Protein AF-A0A3L7C6I9-F1 (afdb_monomer)

Foldseek 3Di:
DFQDPDCQVVLLVVLVPADAFGKDKDKFFALLQQLLLCVLVVNNVQSVCLVPDPQSASPDPGNTNGGDFPVRVQVSNVVSQKAWPAKFADALCVSVDDPCVCVVCVVVVVVVSVVQGRDPPSSNNHRMMITMITHHD

Sequence (137 aa):
LEVVDDPTPVVAALATALRPGGAASVLVAGRAAAVLGRAMNGHLDVAAALAADPAGTAGPRDTLRRRYDATGAAALLAAAGLEVEEIHGVRVLADLLPAAVADGQSAALVELERTLAAQPPYRDLAAQLHLFARRPA

Solvent-accessible surface area (backbone atoms only — not comparable to full-atom values): 7141 Å² total; per-residue (Å²): 95,28,74,50,96,62,50,66,67,54,44,35,52,53,47,70,71,43,54,68,62,29,74,48,80,45,64,37,43,18,35,51,21,53,28,51,48,30,39,76,71,70,37,50,70,53,16,49,39,23,67,70,33,91,44,34,27,65,54,95,84,42,82,46,68,30,32,36,53,69,66,61,50,48,50,56,43,40,75,40,59,28,49,72,80,47,61,34,18,42,55,50,50,70,78,76,47,58,66,72,58,49,68,77,37,46,70,63,50,52,56,50,42,62,65,35,12,66,34,81,71,48,19,59,37,2,49,25,37,37,38,36,27,29,30,64,113

pLDDT: mean 95.11, std 3.55, range [81.69, 98.5]

Radius of gyration: 16.01 Å; Cα contacts (8 Å, |Δi|>4): 242; chains: 1; bounding box: 44×26×42 Å

Secondary structure (DSSP, 8-state):
--SSS-HHHHHHHHHHHSPTT-EEEEEEEBHHHHHHHHHHTT-HHHHHHHHHSTT---STT-S-S--B-HHHHHHHHHHTT-EEEEEEEESSSTTTS-HHHHHHTHHHHHHHHHHHTTSTTGGGGSSEEEEEEE---

Nearest PDB structures (foldseek):
  4htf-assembly1_A  TM=9.099E-01  e=1.075E-08  Escherichia coli O157:H7
  4htf-assembly1_B  TM=9.011E-01  e=1.302E-08  Escherichia coli O157:H7
  8joz-assembly1_A  TM=8.465E-01  e=5.328E-09  Escherichia coli K-12
  3epp-assembly2_B  TM=3.999E-01  e=3.996E-02  Homo sapiens
  3bgv-assembly1_A  TM=4.325E-01  e=8.595E-02  Homo sapiens

Mean predicted aligned error: 3.18 Å

Structure (mmCIF, N/CA/C/O backbone):
data_AF-A0A3L7C6I9-F1
#
_entry.id   AF-A0A3L7C6I9-F1
#
loop_
_atom_site.group_PDB
_atom_site.id
_atom_site.type_symbol
_atom_site.label_atom_id
_atom_site.label_alt_id
_atom_site.label_comp_id
_atom_site.label_asym_id
_atom_site.label_entity_id
_atom_site.label_seq_id
_atom_site.pdbx_PDB_ins_code
_atom_site.Cartn_x
_atom_site.Cartn_y
_atom_site.Cartn_z
_atom_site.occupancy
_atom_site.B_iso_or_equiv
_atom_site.auth_seq_id
_atom_site.auth_comp_id
_atom_site.auth_asym_id
_atom_site.auth_atom_id
_atom_site.pdbx_PDB_model_num
ATOM 1 N N . LEU A 1 1 ? -3.665 -8.019 0.771 1.00 86.56 1 LEU A N 1
ATOM 2 C CA . LEU A 1 1 ? -4.959 -7.801 0.056 1.00 86.56 1 LEU A CA 1
ATOM 3 C C . LEU A 1 1 ? -4.862 -7.984 -1.470 1.00 86.56 1 LEU A C 1
ATOM 5 O O . LEU A 1 1 ? -5.860 -7.959 -2.180 1.00 86.56 1 LEU A O 1
ATOM 9 N N . GLU A 1 2 ? -3.662 -8.197 -1.987 1.00 85.94 2 GLU A N 1
ATOM 10 C CA . GLU A 1 2 ? -3.294 -8.178 -3.400 1.00 85.94 2 GLU A CA 1
ATOM 11 C C . GLU A 1 2 ? -3.463 -9.525 -4.121 1.00 85.94 2 GLU A C 1
ATOM 13 O O . GLU A 1 2 ? -3.421 -9.568 -5.344 1.00 85.94 2 GLU A O 1
ATOM 18 N N . VAL A 1 3 ? -3.692 -10.614 -3.381 1.00 82.94 3 VAL A N 1
ATOM 19 C CA . VAL A 1 3 ? -3.806 -11.985 -3.923 1.00 82.94 3 VAL A CA 1
ATOM 20 C C . VAL A 1 3 ? -5.234 -12.542 -3.936 1.00 82.94 3 VAL A C 1
ATOM 22 O O . VAL A 1 3 ? -5.494 -13.556 -4.576 1.00 82.94 3 VAL A O 1
ATOM 25 N N . VAL A 1 4 ? -6.170 -11.887 -3.242 1.00 84.81 4 VAL A N 1
ATOM 26 C CA . VAL A 1 4 ? -7.573 -12.335 -3.127 1.00 84.81 4 VAL A CA 1
ATOM 27 C C . VAL A 1 4 ? -8.397 -11.904 -4.341 1.00 84.81 4 VAL A C 1
ATOM 29 O O . VAL A 1 4 ? -8.050 -10.918 -4.988 1.00 84.81 4 VAL A O 1
ATOM 32 N N . ASP A 1 5 ? -9.499 -12.581 -4.653 1.00 86.25 5 ASP A N 1
ATOM 33 C CA . ASP A 1 5 ? -10.347 -12.203 -5.795 1.00 86.25 5 ASP A CA 1
ATOM 34 C C . ASP A 1 5 ? -11.048 -10.852 -5.586 1.00 86.25 5 ASP A C 1
ATOM 36 O O . ASP A 1 5 ? -10.930 -9.978 -6.440 1.00 86.25 5 ASP A O 1
ATOM 40 N N . ASP A 1 6 ? -11.666 -10.631 -4.422 1.00 90.12 6 ASP A N 1
ATOM 41 C CA . ASP A 1 6 ? -12.284 -9.357 -4.026 1.00 90.12 6 ASP A CA 1
ATOM 42 C C . ASP A 1 6 ? -11.797 -8.954 -2.621 1.00 90.12 6 ASP A C 1
ATOM 44 O O . ASP A 1 6 ? -11.972 -9.721 -1.668 1.00 90.12 6 ASP A O 1
ATOM 48 N N . PRO A 1 7 ? -11.145 -7.788 -2.458 1.00 93.06 7 PRO A N 1
ATOM 49 C CA . PRO A 1 7 ? -10.642 -7.359 -1.161 1.00 93.06 7 PRO A CA 1
ATOM 50 C C . PRO A 1 7 ? -11.744 -6.803 -0.244 1.00 93.06 7 PRO A C 1
ATOM 52 O O . PRO A 1 7 ? -11.557 -6.788 0.971 1.00 93.06 7 PRO A O 1
ATOM 55 N N . THR A 1 8 ? -12.891 -6.387 -0.784 1.00 95.00 8 THR A N 1
ATOM 56 C CA . THR A 1 8 ? -13.994 -5.777 -0.023 1.00 95.00 8 THR A CA 1
ATOM 57 C C . THR A 1 8 ? -14.567 -6.707 1.054 1.00 95.00 8 THR A C 1
ATOM 59 O O . THR A 1 8 ? -14.541 -6.330 2.230 1.00 95.00 8 THR A O 1
ATOM 62 N N . PRO A 1 9 ? -15.023 -7.940 0.738 1.00 95.56 9 PRO A N 1
ATOM 63 C CA . PRO A 1 9 ? -15.545 -8.855 1.753 1.00 95.56 9 PRO A CA 1
ATOM 64 C C . PRO A 1 9 ? -14.466 -9.294 2.749 1.00 95.56 9 PRO A C 1
ATOM 66 O O . PRO A 1 9 ? -14.775 -9.558 3.908 1.00 95.56 9 PRO A O 1
ATOM 69 N N . VAL A 1 10 ? -13.197 -9.338 2.329 1.00 95.31 10 VAL A N 1
ATOM 70 C CA . VAL A 1 10 ? -12.069 -9.693 3.201 1.00 95.31 10 VAL A CA 1
ATOM 71 C C . VAL A 1 10 ? -11.847 -8.624 4.269 1.00 95.31 10 VAL A C 1
ATOM 73 O O . VAL A 1 10 ? -11.717 -8.951 5.448 1.00 95.31 10 VAL A O 1
ATOM 76 N N . VAL A 1 11 ? -11.833 -7.347 3.880 1.00 96.25 11 VAL A N 1
ATOM 77 C CA . VAL A 1 11 ? -11.671 -6.241 4.833 1.00 96.25 11 VAL A CA 1
ATOM 78 C C . VAL A 1 11 ? -12.916 -6.084 5.712 1.00 96.25 11 VAL A C 1
ATOM 80 O O . VAL A 1 11 ? -12.780 -5.845 6.910 1.00 96.25 11 VAL A O 1
ATOM 83 N N . ALA A 1 12 ? -14.119 -6.302 5.172 1.00 96.25 12 ALA A N 1
ATOM 84 C CA . ALA A 1 12 ? -15.338 -6.334 5.980 1.00 96.25 12 ALA A CA 1
ATOM 85 C C . ALA A 1 12 ? -15.277 -7.440 7.050 1.00 96.25 12 ALA A C 1
ATOM 87 O O . ALA A 1 12 ? -15.520 -7.179 8.228 1.00 96.25 12 ALA A O 1
ATOM 88 N N . ALA A 1 13 ? -14.871 -8.657 6.673 1.00 96.00 13 ALA A N 1
ATOM 89 C CA . ALA A 1 13 ? -14.688 -9.757 7.616 1.00 96.00 13 ALA A CA 1
ATOM 90 C C . ALA A 1 13 ? -13.638 -9.420 8.690 1.00 96.00 13 ALA A C 1
ATOM 92 O O . ALA A 1 13 ? -13.891 -9.629 9.879 1.00 96.00 13 ALA A O 1
ATOM 93 N N . LEU A 1 14 ? -12.507 -8.820 8.297 1.00 95.56 14 LEU A N 1
ATOM 94 C CA . LEU A 1 14 ? -11.494 -8.321 9.232 1.00 95.56 14 LEU A CA 1
ATOM 95 C C . LEU A 1 14 ? -12.102 -7.341 10.244 1.00 95.56 14 LEU A C 1
ATOM 97 O O . LEU A 1 14 ? -11.940 -7.534 11.446 1.00 95.56 14 LEU A O 1
ATOM 101 N N . ALA A 1 15 ? -12.840 -6.333 9.775 1.00 96.38 15 ALA A N 1
ATOM 102 C CA . ALA A 1 15 ? -13.470 -5.340 10.641 1.00 96.38 15 ALA A CA 1
ATOM 103 C C . ALA A 1 15 ? -14.475 -5.977 11.616 1.00 96.38 15 ALA A C 1
ATOM 105 O O . ALA A 1 15 ? -14.480 -5.646 12.803 1.00 96.38 15 ALA A O 1
ATOM 106 N N . THR A 1 16 ? -15.276 -6.946 11.156 1.00 96.12 16 THR A N 1
ATOM 107 C CA . THR A 1 16 ? -16.233 -7.655 12.027 1.00 96.12 16 THR A CA 1
ATOM 108 C C . THR A 1 16 ? -15.561 -8.505 13.103 1.00 96.12 16 THR A C 1
ATOM 110 O O . THR A 1 16 ? -16.101 -8.612 14.205 1.00 96.12 16 THR A O 1
ATOM 113 N N . ALA A 1 17 ? -14.383 -9.067 12.816 1.00 97.00 17 ALA A N 1
ATOM 114 C CA . ALA A 1 17 ? -13.627 -9.897 13.749 1.00 97.00 17 ALA A CA 1
ATOM 115 C C . ALA A 1 17 ? -12.933 -9.085 14.857 1.00 97.00 17 ALA A C 1
ATOM 117 O O . ALA A 1 17 ? -12.632 -9.622 15.925 1.00 97.00 17 ALA A O 1
ATOM 118 N N . LEU A 1 18 ? -12.680 -7.792 14.631 1.00 97.50 18 LEU A N 1
ATOM 119 C CA . LEU A 1 18 ? -12.105 -6.913 15.646 1.00 97.50 18 LEU A CA 1
ATOM 120 C C . LEU A 1 18 ? -13.142 -6.568 16.713 1.00 97.50 18 LEU A C 1
ATOM 122 O O . LEU A 1 18 ? -14.254 -6.158 16.397 1.00 97.50 18 LEU A O 1
ATOM 126 N N . ARG A 1 19 ? -12.763 -6.636 17.991 1.00 96.88 19 ARG A N 1
ATOM 127 C CA . ARG A 1 19 ? -13.545 -5.996 19.062 1.00 96.88 19 ARG A CA 1
ATOM 128 C C . ARG A 1 19 ? -13.596 -4.469 18.856 1.00 96.88 19 ARG A C 1
ATOM 130 O O . ARG A 1 19 ? -12.675 -3.936 18.230 1.00 96.88 19 ARG A O 1
ATOM 137 N N . PRO A 1 20 ? -14.590 -3.753 19.409 1.00 96.56 20 PRO A N 1
ATOM 138 C CA . PRO A 1 20 ? -14.571 -2.289 19.428 1.00 96.56 20 PRO A CA 1
ATOM 139 C C . PRO A 1 20 ? -13.257 -1.743 20.013 1.00 96.56 20 PRO A C 1
ATOM 141 O O . PRO A 1 20 ? -12.727 -2.297 20.983 1.00 96.56 20 PRO A O 1
ATOM 144 N N . GLY A 1 21 ? -12.673 -0.728 19.371 1.00 96.50 21 GLY A N 1
ATOM 145 C CA . GLY A 1 21 ? -11.335 -0.200 19.682 1.00 96.50 21 GLY A CA 1
ATOM 146 C C . GLY A 1 21 ? -10.153 -1.093 19.261 1.00 96.50 21 GLY A C 1
ATOM 147 O O . GLY A 1 21 ? -8.991 -0.729 19.476 1.00 96.50 21 GLY A O 1
ATOM 148 N N . GLY A 1 22 ? -10.414 -2.271 18.684 1.00 97.38 22 GLY A N 1
ATOM 149 C CA . GLY A 1 22 ? -9.400 -3.193 18.173 1.00 97.38 22 GLY A CA 1
ATOM 150 C C . GLY A 1 22 ? -8.691 -2.648 16.934 1.00 97.38 22 GLY A C 1
ATOM 151 O O . GLY A 1 22 ? -9.297 -1.943 16.133 1.00 97.38 22 GLY A O 1
ATOM 152 N N . ALA A 1 23 ? -7.410 -2.982 16.775 1.00 97.44 23 ALA A N 1
ATOM 153 C CA . ALA A 1 23 ? -6.587 -2.497 15.671 1.00 97.44 23 ALA A CA 1
ATOM 154 C C . ALA A 1 23 ? -6.341 -3.576 14.606 1.00 97.44 23 ALA A C 1
ATOM 156 O O . ALA A 1 23 ? -6.160 -4.753 14.923 1.00 97.44 23 ALA A O 1
ATOM 157 N N . ALA A 1 24 ? -6.280 -3.144 13.352 1.00 97.50 24 ALA A N 1
ATOM 158 C CA . ALA A 1 24 ? -5.794 -3.875 12.198 1.00 97.50 24 ALA A CA 1
ATOM 159 C C . ALA A 1 24 ? -4.445 -3.300 11.752 1.00 97.50 24 ALA A C 1
ATOM 161 O O . ALA A 1 24 ? -4.260 -2.090 11.642 1.00 97.50 24 ALA A O 1
ATOM 162 N N . SER A 1 25 ? -3.521 -4.202 11.443 1.00 97.62 25 SER A N 1
ATOM 163 C CA . SER A 1 25 ? -2.233 -3.902 10.828 1.00 97.62 25 SER A CA 1
ATOM 164 C C . SER A 1 25 ? -2.236 -4.547 9.447 1.00 97.62 25 SER A C 1
ATOM 166 O O . SER A 1 25 ? -2.247 -5.775 9.342 1.00 97.62 25 SER A O 1
ATOM 168 N N . VAL A 1 26 ? -2.320 -3.736 8.393 1.00 97.56 26 VAL A N 1
ATOM 169 C CA . VAL A 1 26 ? -2.545 -4.213 7.022 1.00 97.56 26 VAL A CA 1
ATOM 170 C C . VAL A 1 26 ? -1.370 -3.815 6.145 1.00 97.56 26 VAL A C 1
ATOM 172 O O . VAL A 1 26 ? -1.037 -2.642 6.047 1.00 97.56 26 VAL A O 1
ATOM 175 N N . LEU A 1 27 ? -0.760 -4.791 5.477 1.00 97.44 27 LEU A N 1
ATOM 176 C CA . LEU A 1 27 ? 0.234 -4.562 4.430 1.00 97.44 27 LEU A CA 1
ATOM 177 C C . LEU A 1 27 ? -0.393 -4.783 3.054 1.00 97.44 27 LEU A C 1
ATOM 179 O O . LEU A 1 27 ? -1.134 -5.751 2.846 1.00 97.44 27 LEU A O 1
ATOM 183 N N . VAL A 1 28 ? -0.076 -3.892 2.119 1.00 97.56 28 VAL A N 1
ATOM 184 C CA . VAL A 1 28 ? -0.478 -3.990 0.712 1.00 97.56 28 VAL A CA 1
ATOM 185 C C . VAL A 1 28 ? 0.695 -3.692 -0.216 1.00 97.56 28 VAL A C 1
ATOM 187 O O . VAL A 1 28 ? 1.589 -2.922 0.126 1.00 97.56 28 VAL A O 1
ATOM 190 N N . ALA A 1 29 ? 0.691 -4.288 -1.409 1.00 97.31 29 ALA A N 1
ATOM 191 C CA . ALA A 1 29 ? 1.699 -4.015 -2.432 1.00 97.31 29 ALA A CA 1
ATOM 192 C C . ALA A 1 29 ? 1.537 -2.602 -3.024 1.00 97.31 29 ALA A C 1
ATOM 194 O O . ALA A 1 29 ? 0.446 -2.242 -3.475 1.00 97.31 29 ALA A O 1
ATOM 195 N N . GLY A 1 30 ? 2.624 -1.827 -3.055 1.00 96.94 30 GLY A N 1
ATOM 196 C CA . GLY A 1 30 ? 2.648 -0.451 -3.553 1.00 96.94 30 GLY A CA 1
ATOM 197 C C . GLY A 1 30 ? 2.653 -0.374 -5.080 1.00 96.94 30 GLY A C 1
ATOM 198 O O . GLY A 1 30 ? 3.448 -1.031 -5.760 1.00 96.94 30 GLY A O 1
ATOM 199 N N . ARG A 1 31 ? 1.760 0.443 -5.646 1.00 96.44 31 ARG A N 1
ATOM 200 C CA . ARG A 1 31 ? 1.634 0.603 -7.104 1.00 96.44 31 ARG A CA 1
ATOM 201 C C . ARG A 1 31 ? 2.808 1.370 -7.712 1.00 96.44 31 ARG A C 1
ATOM 203 O O . ARG A 1 31 ? 3.354 0.926 -8.721 1.00 96.44 31 ARG A O 1
ATOM 210 N N . ALA A 1 32 ? 3.214 2.485 -7.103 1.00 96.25 32 ALA A N 1
ATOM 211 C CA . ALA A 1 32 ? 4.284 3.331 -7.635 1.00 96.25 32 ALA A CA 1
ATOM 212 C C . ALA A 1 32 ? 5.625 2.585 -7.698 1.00 96.25 32 ALA A C 1
ATOM 214 O O . ALA A 1 32 ? 6.280 2.584 -8.739 1.00 96.25 32 ALA A O 1
ATOM 215 N N . ALA A 1 33 ? 5.981 1.864 -6.632 1.00 95.88 33 ALA A N 1
ATOM 216 C CA . ALA A 1 33 ? 7.190 1.047 -6.591 1.00 95.88 33 ALA A CA 1
ATOM 217 C C . ALA A 1 33 ? 7.227 -0.026 -7.680 1.00 95.88 33 ALA A C 1
ATOM 219 O O . ALA A 1 33 ? 8.277 -0.271 -8.266 1.00 95.88 33 ALA A O 1
ATOM 220 N N . ALA A 1 34 ? 6.090 -0.656 -7.992 1.00 95.75 34 ALA A N 1
ATOM 221 C CA . ALA A 1 34 ? 6.040 -1.654 -9.055 1.00 95.75 34 ALA A CA 1
ATOM 222 C C . ALA A 1 34 ? 6.335 -1.036 -10.429 1.00 95.75 34 ALA A C 1
ATOM 224 O O . ALA A 1 34 ? 7.095 -1.616 -11.203 1.00 95.75 34 ALA A O 1
ATOM 225 N N . VAL A 1 35 ? 5.785 0.148 -10.718 1.00 96.94 35 VAL A N 1
ATOM 226 C CA . VAL A 1 35 ? 6.081 0.882 -11.960 1.00 96.94 35 VAL A CA 1
ATOM 227 C C . VAL A 1 35 ? 7.561 1.273 -12.005 1.00 96.94 35 VAL A C 1
ATOM 229 O O . VAL A 1 35 ? 8.250 0.949 -12.974 1.00 96.94 35 VAL A O 1
ATOM 232 N N . LEU A 1 36 ? 8.065 1.908 -10.941 1.00 96.31 36 LEU A N 1
ATOM 233 C CA . LEU A 1 36 ? 9.453 2.373 -10.850 1.00 96.31 36 LEU A CA 1
ATOM 234 C C . LEU A 1 36 ? 10.451 1.220 -10.953 1.00 96.31 36 LEU A C 1
ATOM 236 O O . LEU A 1 36 ? 11.365 1.271 -11.772 1.00 96.31 36 LEU A O 1
ATOM 240 N N . GLY A 1 37 ? 10.238 0.149 -10.192 1.00 94.62 37 GLY A N 1
ATOM 241 C CA . GLY A 1 37 ? 11.099 -1.026 -10.196 1.00 94.62 37 GLY A CA 1
ATOM 242 C C . GLY A 1 37 ? 11.172 -1.682 -11.574 1.00 94.62 37 GLY A C 1
ATOM 243 O O . GLY A 1 37 ? 12.259 -2.034 -12.027 1.00 94.62 37 GLY A O 1
ATOM 244 N N . ARG A 1 38 ? 10.050 -1.808 -12.300 1.00 95.38 38 ARG A N 1
ATOM 245 C CA . ARG A 1 38 ? 10.073 -2.349 -13.672 1.00 95.38 38 ARG A CA 1
ATOM 246 C C . ARG A 1 38 ? 10.801 -1.424 -14.639 1.00 95.38 38 ARG A C 1
ATOM 248 O O . ARG A 1 38 ? 11.645 -1.910 -15.391 1.00 95.38 38 ARG A O 1
ATOM 255 N N . ALA A 1 39 ? 10.534 -0.120 -14.571 1.00 96.38 39 ALA A N 1
ATOM 256 C CA . ALA A 1 39 ? 11.179 0.864 -15.433 1.00 96.38 39 ALA A CA 1
ATOM 257 C C . ALA A 1 39 ? 12.699 0.911 -15.217 1.00 96.38 39 ALA A C 1
ATOM 259 O O . ALA A 1 39 ? 13.463 0.867 -16.179 1.00 96.38 39 ALA A O 1
ATOM 260 N N . MET A 1 40 ? 13.143 0.916 -13.960 1.00 94.62 40 MET A N 1
ATOM 261 C CA . MET A 1 40 ? 14.563 0.938 -13.601 1.00 94.62 40 MET A CA 1
ATOM 262 C C . MET A 1 40 ? 15.319 -0.329 -13.997 1.00 94.62 40 MET A C 1
ATOM 264 O O . MET A 1 40 ? 16.517 -0.272 -14.251 1.00 94.62 40 MET A O 1
ATOM 268 N N . ASN A 1 41 ? 14.621 -1.460 -14.101 1.00 93.50 41 ASN A N 1
ATOM 269 C CA . ASN A 1 41 ? 15.179 -2.708 -14.617 1.00 93.50 41 ASN A CA 1
ATOM 270 C C . ASN A 1 41 ? 15.055 -2.835 -16.150 1.00 93.50 41 ASN A C 1
ATOM 272 O O . ASN A 1 41 ? 15.265 -3.917 -16.689 1.00 93.50 41 ASN A O 1
ATOM 276 N N . GLY A 1 42 ? 14.689 -1.761 -16.861 1.00 96.12 42 GLY A N 1
ATOM 277 C CA . GLY A 1 42 ? 14.617 -1.726 -18.326 1.00 96.12 42 GLY A CA 1
ATOM 278 C C . GLY A 1 42 ? 13.343 -2.317 -18.941 1.00 96.12 42 GLY A C 1
ATOM 279 O O . GLY A 1 42 ? 13.213 -2.336 -20.162 1.00 96.12 42 GLY A O 1
ATOM 280 N N . HIS A 1 43 ? 12.375 -2.756 -18.132 1.00 96.00 43 HIS A N 1
ATOM 281 C CA . HIS A 1 43 ? 11.109 -3.338 -18.597 1.00 96.00 43 HIS A CA 1
ATOM 282 C C . HIS A 1 43 ? 10.028 -2.255 -18.760 1.00 96.00 43 HIS A C 1
ATOM 284 O O . HIS A 1 43 ? 9.057 -2.196 -17.997 1.00 96.00 43 HIS A O 1
ATOM 290 N N . LEU A 1 44 ? 10.232 -1.340 -19.714 1.00 96.75 44 LEU A N 1
ATOM 291 C CA . LEU A 1 44 ? 9.372 -0.161 -19.905 1.00 96.75 44 LEU A CA 1
ATOM 292 C C . LEU A 1 44 ? 7.951 -0.508 -20.367 1.00 96.75 44 LEU A C 1
ATOM 294 O O . LEU A 1 44 ? 6.998 0.163 -19.980 1.00 96.75 44 LEU A O 1
ATOM 298 N N . ASP A 1 45 ? 7.800 -1.566 -21.155 1.00 95.94 45 ASP A N 1
ATOM 299 C CA . ASP A 1 45 ? 6.513 -2.113 -21.587 1.00 95.94 45 ASP A CA 1
ATOM 300 C C . ASP A 1 45 ? 5.671 -2.588 -20.392 1.00 95.94 45 ASP A C 1
ATOM 302 O O . ASP A 1 45 ? 4.497 -2.233 -20.265 1.00 95.94 45 ASP A O 1
ATOM 306 N N . VAL A 1 46 ? 6.292 -3.314 -19.460 1.00 95.56 46 VAL A N 1
ATOM 307 C CA . VAL A 1 46 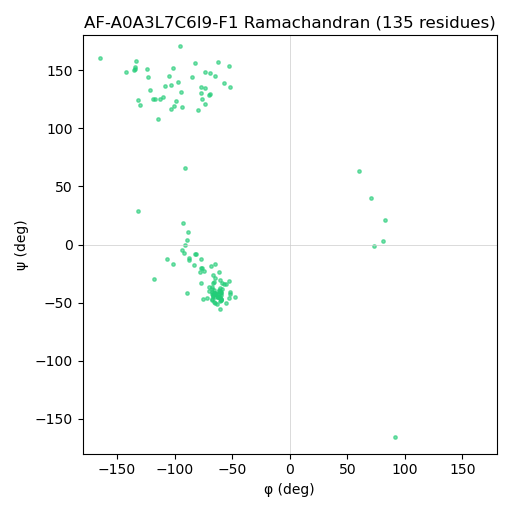? 5.643 -3.786 -18.230 1.00 95.56 46 VAL A CA 1
ATOM 308 C C . VAL A 1 46 ? 5.311 -2.617 -17.302 1.00 95.56 46 VAL A C 1
ATOM 310 O O . VAL A 1 46 ? 4.229 -2.583 -16.714 1.00 95.56 46 VAL A O 1
ATOM 313 N N . ALA A 1 47 ? 6.215 -1.642 -17.172 1.00 96.69 47 ALA A N 1
ATOM 314 C CA . ALA A 1 47 ? 5.969 -0.438 -16.381 1.00 96.69 47 ALA A CA 1
ATOM 315 C C . ALA A 1 47 ? 4.779 0.370 -16.929 1.00 96.69 47 ALA A C 1
ATOM 317 O O . ALA A 1 47 ? 3.922 0.801 -16.156 1.00 96.69 47 ALA A O 1
ATOM 318 N N . ALA A 1 48 ? 4.690 0.519 -18.255 1.00 96.44 48 ALA A N 1
ATOM 319 C CA . ALA A 1 48 ? 3.571 1.183 -18.914 1.00 96.44 48 ALA A CA 1
ATOM 320 C C . ALA A 1 48 ? 2.249 0.431 -18.696 1.00 96.44 48 ALA A C 1
ATOM 322 O O . ALA A 1 48 ? 1.239 1.063 -18.383 1.00 96.44 48 ALA A O 1
ATOM 323 N N . ALA A 1 49 ? 2.255 -0.904 -18.785 1.00 95.88 49 ALA A N 1
ATOM 324 C CA . ALA A 1 49 ? 1.076 -1.721 -18.499 1.00 95.88 49 ALA A CA 1
ATOM 325 C C . ALA A 1 49 ? 0.581 -1.530 -17.051 1.00 95.88 49 ALA A C 1
ATOM 327 O O . ALA A 1 49 ? -0.593 -1.232 -16.840 1.00 95.88 49 ALA A O 1
ATOM 328 N N . LEU A 1 50 ? 1.485 -1.596 -16.066 1.00 96.12 50 LEU A N 1
ATOM 329 C CA . LEU A 1 50 ? 1.172 -1.356 -14.648 1.00 96.12 50 LEU A CA 1
ATOM 330 C C . LEU A 1 50 ? 0.624 0.056 -14.387 1.00 96.12 50 LEU A C 1
ATOM 332 O O . LEU A 1 50 ? -0.241 0.249 -13.528 1.00 96.12 50 LEU A O 1
ATOM 336 N N . ALA A 1 51 ? 1.153 1.057 -15.091 1.00 95.69 51 ALA A N 1
ATOM 337 C CA . ALA A 1 51 ? 0.704 2.436 -14.960 1.00 95.69 51 ALA A CA 1
ATOM 338 C C . ALA A 1 51 ? -0.704 2.632 -15.545 1.00 95.69 51 ALA A C 1
ATOM 340 O O . ALA A 1 51 ? -1.522 3.316 -14.932 1.00 95.69 51 ALA A O 1
ATOM 341 N N . ALA A 1 52 ? -1.003 2.007 -16.687 1.00 95.19 52 ALA A N 1
ATOM 342 C CA . ALA A 1 52 ? -2.289 2.136 -17.369 1.00 95.19 52 ALA A CA 1
ATOM 343 C C . ALA A 1 52 ? -3.415 1.319 -16.710 1.00 95.19 52 ALA A C 1
ATOM 345 O O . ALA A 1 52 ? -4.569 1.748 -16.722 1.00 95.19 52 ALA A O 1
ATOM 346 N N . ASP A 1 53 ? -3.098 0.161 -16.131 1.00 94.62 53 ASP A N 1
ATOM 347 C CA . ASP A 1 53 ? -4.083 -0.726 -15.516 1.00 94.62 53 ASP A CA 1
ATOM 348 C C . ASP A 1 53 ? -4.593 -0.155 -14.176 1.00 94.62 53 ASP A C 1
ATOM 350 O O . ASP A 1 53 ? -3.789 0.047 -13.264 1.00 94.62 53 ASP A O 1
ATOM 354 N N . PRO A 1 54 ? -5.905 0.095 -13.992 1.00 91.06 54 PRO A N 1
ATOM 355 C CA . PRO A 1 54 ? -6.433 0.699 -12.764 1.00 91.06 54 PRO A CA 1
ATOM 356 C C . PRO A 1 54 ? -6.177 -0.120 -11.496 1.00 91.06 54 PRO A C 1
ATOM 358 O O . PRO A 1 54 ? -6.017 0.464 -10.424 1.00 91.06 54 PRO A O 1
ATOM 361 N N . ALA A 1 55 ? -6.114 -1.450 -11.611 1.00 91.25 55 ALA A N 1
ATOM 362 C CA . ALA A 1 55 ? -5.767 -2.333 -10.502 1.00 91.25 55 ALA A CA 1
ATOM 363 C C . ALA A 1 55 ? -4.245 -2.420 -10.292 1.00 91.25 55 ALA A C 1
ATOM 365 O O . ALA A 1 55 ? -3.795 -2.979 -9.294 1.00 91.25 55 ALA A O 1
ATOM 366 N N . GLY A 1 56 ? -3.438 -1.854 -11.190 1.00 91.94 56 GLY A N 1
ATOM 367 C CA . GLY A 1 56 ? -1.985 -1.871 -11.127 1.00 91.94 56 GLY A CA 1
ATOM 368 C C . GLY A 1 56 ? -1.410 -3.256 -11.395 1.00 91.94 56 GLY A C 1
ATOM 369 O O . GLY A 1 56 ? -0.479 -3.655 -10.693 1.00 91.94 56 GLY A O 1
ATOM 370 N N . THR A 1 57 ? -1.972 -4.000 -12.353 1.00 92.50 57 THR A N 1
ATOM 371 C CA . THR A 1 57 ? -1.491 -5.332 -12.766 1.00 92.50 57 THR A CA 1
ATOM 372 C C . THR A 1 57 ? -0.686 -5.289 -14.067 1.00 92.50 57 THR A C 1
ATOM 374 O O . THR A 1 57 ? -0.886 -4.423 -14.913 1.00 92.50 57 THR A O 1
ATOM 377 N N . ALA A 1 58 ? 0.240 -6.235 -14.238 1.00 89.75 58 ALA A N 1
ATOM 378 C CA . ALA A 1 58 ? 1.010 -6.423 -15.472 1.00 89.75 58 ALA A CA 1
ATOM 379 C C . ALA A 1 58 ? 0.356 -7.437 -16.441 1.00 89.75 58 ALA A C 1
ATOM 381 O O . ALA A 1 58 ? 1.026 -7.987 -17.318 1.00 89.75 58 ALA A O 1
ATOM 382 N N . GLY A 1 59 ? -0.942 -7.720 -16.277 1.00 85.38 59 GLY A N 1
ATOM 383 C CA . GLY A 1 59 ? -1.692 -8.677 -17.093 1.00 85.38 59 GLY A CA 1
ATOM 384 C C . GLY A 1 59 ? -1.724 -10.117 -16.542 1.00 85.38 59 GLY A C 1
ATOM 385 O O . GLY A 1 59 ? -1.383 -10.352 -15.385 1.00 85.38 59 GLY A O 1
ATOM 386 N N . PRO A 1 60 ? -2.123 -11.118 -17.356 1.00 81.69 60 PRO A N 1
ATOM 387 C CA . PRO A 1 60 ? -2.525 -12.452 -16.876 1.00 81.69 60 PRO A CA 1
ATOM 388 C C . PRO A 1 60 ? -1.439 -13.297 -16.197 1.00 81.69 60 PRO A C 1
ATOM 390 O O . PRO A 1 60 ? -1.757 -14.295 -15.557 1.00 81.69 60 PRO A O 1
ATOM 393 N N . ARG A 1 61 ? -0.160 -12.950 -16.380 1.00 83.56 61 ARG A N 1
ATOM 394 C CA . ARG A 1 61 ? 0.975 -13.645 -15.746 1.00 83.56 61 ARG A CA 1
ATOM 395 C C . ARG A 1 61 ? 1.413 -12.993 -14.435 1.00 83.56 61 ARG A C 1
ATOM 397 O O . ARG A 1 61 ? 2.323 -13.506 -13.789 1.00 83.56 61 ARG A O 1
ATOM 404 N N . ASP A 1 62 ? 0.823 -11.856 -14.073 1.00 87.44 62 ASP A N 1
ATOM 405 C CA . ASP A 1 62 ? 1.094 -11.212 -12.796 1.00 87.44 62 ASP A CA 1
ATOM 406 C C . ASP A 1 62 ? 0.518 -12.070 -11.668 1.00 87.44 62 ASP A C 1
ATOM 408 O O . ASP A 1 62 ? -0.635 -12.497 -11.707 1.00 87.44 62 ASP A O 1
ATOM 412 N N . THR A 1 63 ? 1.339 -12.346 -10.661 1.00 86.69 63 THR A N 1
ATOM 413 C CA . THR A 1 63 ? 0.907 -13.103 -9.484 1.00 86.69 63 THR A CA 1
ATOM 414 C C . THR A 1 63 ? 0.070 -12.246 -8.543 1.00 86.69 63 THR A C 1
ATOM 416 O O . THR A 1 63 ? -0.678 -12.784 -7.724 1.00 86.69 63 THR A O 1
ATOM 419 N N . LEU A 1 64 ? 0.180 -10.919 -8.654 1.00 91.38 64 LEU A N 1
ATOM 420 C CA . LEU A 1 64 ? -0.646 -9.984 -7.909 1.00 91.38 64 LEU A CA 1
ATOM 421 C C . LEU A 1 64 ? -1.849 -9.567 -8.747 1.00 91.38 64 LEU A C 1
ATOM 423 O O . LEU A 1 64 ? -1.724 -9.142 -9.893 1.00 91.38 64 LEU A O 1
ATOM 427 N N . ARG A 1 65 ? -3.025 -9.632 -8.125 1.00 91.81 65 ARG A N 1
ATOM 428 C CA . ARG A 1 65 ? -4.299 -9.224 -8.728 1.00 91.81 65 ARG A CA 1
ATOM 429 C C . ARG A 1 65 ? -4.543 -7.728 -8.636 1.00 91.81 65 ARG A C 1
ATOM 431 O O . ARG A 1 65 ? -5.429 -7.224 -9.316 1.00 91.81 65 ARG A O 1
ATOM 438 N N . ARG A 1 66 ? -3.819 -7.040 -7.750 1.00 93.75 66 ARG A N 1
ATOM 439 C CA . ARG A 1 66 ? -3.879 -5.587 -7.592 1.00 93.75 66 ARG A CA 1
ATOM 440 C C . ARG A 1 66 ? -2.704 -5.038 -6.799 1.00 93.75 66 ARG A C 1
ATOM 442 O O . ARG A 1 66 ? -2.078 -5.756 -6.021 1.00 93.75 66 ARG A O 1
ATOM 449 N N . ARG A 1 67 ? -2.469 -3.742 -6.945 1.00 96.31 67 ARG A N 1
ATOM 450 C CA . ARG A 1 67 ? -1.555 -2.925 -6.145 1.00 96.31 67 ARG A CA 1
ATOM 451 C C . ARG A 1 67 ? -2.273 -1.640 -5.752 1.00 96.31 67 ARG A C 1
ATOM 453 O O . ARG A 1 67 ? -3.240 -1.246 -6.398 1.00 96.31 67 ARG A O 1
ATOM 460 N N . TYR A 1 68 ? -1.805 -0.998 -4.694 1.00 97.12 68 TYR A N 1
ATOM 461 C CA . TYR A 1 68 ? -2.496 0.124 -4.074 1.00 97.12 68 TYR A CA 1
ATOM 462 C C . TYR A 1 68 ? -1.608 1.364 -4.008 1.00 97.12 68 TYR A C 1
ATOM 464 O O . TYR A 1 68 ? -0.384 1.266 -3.907 1.00 97.12 68 TYR A O 1
ATOM 472 N N . ASP A 1 69 ? -2.245 2.528 -4.041 1.00 96.62 69 ASP A N 1
ATOM 473 C CA . ASP A 1 69 ? -1.703 3.752 -3.460 1.00 96.62 69 ASP A CA 1
ATOM 474 C C . ASP A 1 69 ? -2.266 3.946 -2.037 1.00 96.62 69 ASP A C 1
ATOM 476 O O . ASP A 1 69 ? -3.154 3.208 -1.589 1.00 96.62 69 ASP A O 1
ATOM 480 N N . ALA A 1 70 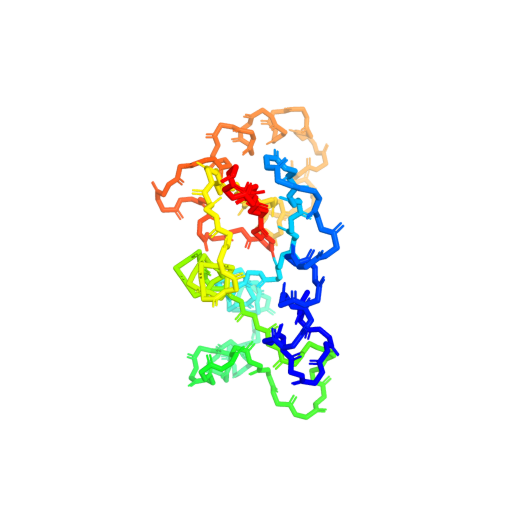? -1.726 4.922 -1.303 1.00 97.00 70 ALA A N 1
ATOM 481 C CA . ALA A 1 70 ? -2.135 5.183 0.076 1.00 97.00 70 ALA A CA 1
ATOM 482 C C . ALA A 1 70 ? -3.627 5.534 0.174 1.00 97.00 70 ALA A C 1
ATOM 484 O O . ALA A 1 70 ? -4.321 5.039 1.061 1.00 97.00 70 ALA A O 1
ATOM 485 N N . THR A 1 71 ? -4.133 6.336 -0.766 1.00 96.75 71 THR A N 1
ATOM 486 C CA . THR A 1 71 ? -5.527 6.791 -0.794 1.00 96.75 71 THR A CA 1
ATOM 487 C C . THR A 1 71 ? -6.501 5.637 -1.016 1.00 96.75 71 THR A C 1
ATOM 489 O O . THR A 1 71 ? -7.461 5.492 -0.264 1.00 96.75 71 THR A O 1
ATOM 492 N N . GLY A 1 72 ? -6.260 4.791 -2.015 1.00 96.62 72 GLY A N 1
ATOM 493 C CA . GLY A 1 72 ? -7.109 3.655 -2.356 1.00 96.62 72 GLY A CA 1
ATOM 494 C C . GLY A 1 72 ? -7.085 2.568 -1.285 1.00 96.62 72 GLY A C 1
ATOM 495 O O . GLY A 1 72 ? -8.131 2.002 -0.964 1.00 96.62 72 GLY A O 1
ATOM 496 N N . ALA A 1 73 ? -5.923 2.307 -0.677 1.00 97.12 73 ALA A N 1
ATOM 497 C CA . ALA A 1 73 ? -5.837 1.394 0.462 1.00 97.12 73 ALA A CA 1
ATOM 498 C C . ALA A 1 73 ? -6.606 1.933 1.678 1.00 97.12 73 ALA A C 1
ATOM 500 O O . ALA A 1 73 ? -7.378 1.193 2.289 1.00 97.12 73 ALA A O 1
ATOM 501 N N . ALA A 1 74 ? -6.448 3.220 2.001 1.00 98.12 74 ALA A N 1
ATOM 502 C CA . ALA A 1 74 ? -7.158 3.836 3.117 1.00 98.12 74 ALA A CA 1
ATOM 503 C C . ALA A 1 74 ? -8.674 3.866 2.884 1.00 98.12 74 ALA A C 1
ATOM 505 O O . ALA A 1 74 ? -9.438 3.523 3.784 1.00 98.12 74 ALA A O 1
ATOM 506 N N . ALA A 1 75 ? -9.111 4.192 1.665 1.00 97.94 75 ALA A N 1
ATOM 507 C CA . ALA A 1 75 ? -10.521 4.192 1.288 1.00 97.94 75 ALA A CA 1
ATOM 508 C C . ALA A 1 75 ? -11.157 2.799 1.411 1.00 97.94 75 ALA A C 1
ATOM 510 O O . ALA A 1 75 ? -12.284 2.680 1.887 1.00 97.94 75 ALA A O 1
ATOM 511 N N . LEU A 1 76 ? -10.430 1.741 1.038 1.00 97.44 76 LEU A N 1
ATOM 512 C CA . LEU A 1 76 ? -10.898 0.364 1.192 1.00 97.44 76 LEU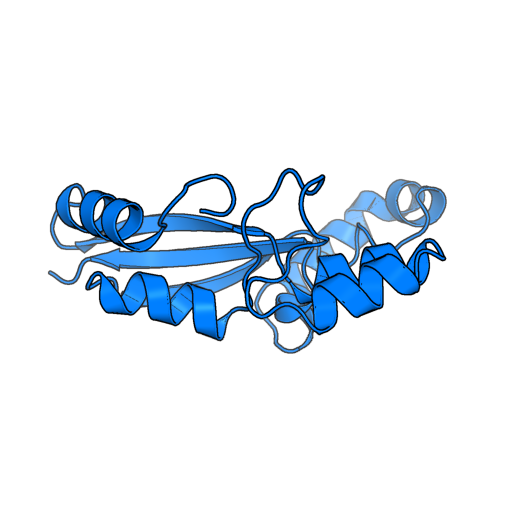 A CA 1
ATOM 513 C C . LEU A 1 76 ? -11.114 -0.012 2.669 1.00 97.44 76 LEU A C 1
ATOM 515 O O . LEU A 1 76 ? -12.118 -0.645 2.992 1.00 97.44 76 LEU A O 1
ATOM 519 N N . LEU A 1 77 ? -10.198 0.378 3.563 1.00 98.06 77 LEU A N 1
ATOM 520 C CA . LEU A 1 77 ? -10.354 0.148 5.005 1.00 98.06 77 LEU A CA 1
ATOM 521 C C . LEU A 1 77 ? -11.503 0.985 5.589 1.00 98.06 77 LEU A C 1
ATOM 523 O O . LEU A 1 77 ? -12.327 0.458 6.338 1.00 98.06 77 LEU A O 1
ATOM 527 N N . ALA A 1 78 ? -11.607 2.252 5.188 1.00 98.12 78 ALA A N 1
ATOM 528 C CA . ALA A 1 78 ? -12.670 3.156 5.618 1.00 98.12 78 ALA A CA 1
ATOM 529 C C . ALA A 1 78 ? -14.063 2.667 5.200 1.00 98.12 78 ALA A C 1
ATOM 531 O O . ALA A 1 78 ? -14.998 2.705 5.998 1.00 98.12 78 ALA A O 1
ATOM 532 N N . ALA A 1 79 ? -14.202 2.127 3.986 1.00 97.75 79 ALA A N 1
ATOM 533 C CA . ALA A 1 79 ? -15.456 1.550 3.503 1.00 97.75 79 ALA A CA 1
ATOM 534 C C . ALA A 1 79 ? -15.935 0.348 4.342 1.00 97.75 79 ALA A C 1
ATOM 536 O O . ALA A 1 79 ? -17.129 0.059 4.375 1.00 97.75 79 ALA A O 1
ATOM 537 N N . ALA A 1 80 ? -15.025 -0.332 5.045 1.00 96.88 80 ALA A N 1
ATOM 538 C CA . ALA A 1 80 ? -15.347 -1.409 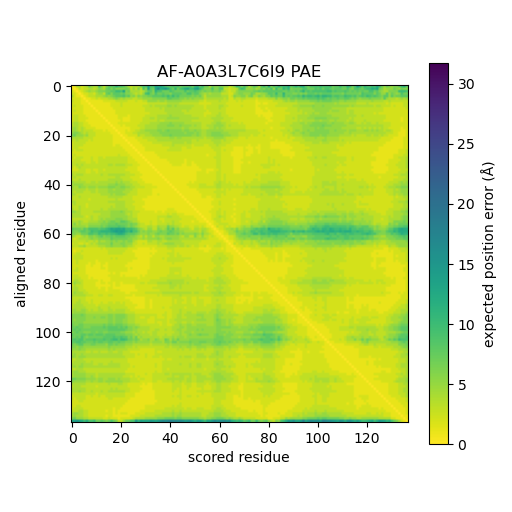5.979 1.00 96.88 80 ALA A CA 1
ATOM 539 C C . ALA A 1 80 ? -15.613 -0.925 7.418 1.00 96.88 80 ALA A C 1
ATOM 541 O O . ALA A 1 80 ? -15.821 -1.748 8.311 1.00 96.88 80 ALA A O 1
ATOM 542 N N . GLY A 1 81 ? -15.601 0.390 7.660 1.00 97.19 81 GLY A N 1
ATOM 543 C CA . GLY A 1 81 ? -15.822 0.984 8.978 1.00 97.19 81 GLY A CA 1
ATOM 544 C C . GLY A 1 81 ? -14.582 1.014 9.875 1.00 97.19 81 GLY A C 1
ATOM 545 O O . GLY A 1 81 ? -14.729 1.086 11.093 1.00 97.19 81 GLY A O 1
ATOM 546 N N . LEU A 1 82 ? -13.375 0.929 9.304 1.00 98.12 82 LEU A N 1
ATOM 547 C CA . LEU A 1 82 ? -12.123 1.130 10.038 1.00 98.12 82 LEU A CA 1
ATOM 548 C C . LEU A 1 82 ? -11.618 2.566 9.863 1.00 98.12 82 LEU A C 1
ATOM 550 O O . LEU A 1 82 ? -11.629 3.107 8.762 1.00 98.12 82 LEU A O 1
ATOM 554 N N . GLU A 1 83 ? -11.102 3.160 10.929 1.00 98.31 83 GLU A N 1
ATOM 555 C CA . GLU A 1 83 ? -10.431 4.459 10.900 1.00 98.31 83 GLU A CA 1
ATOM 556 C C . GLU A 1 83 ? -8.928 4.248 10.727 1.00 98.31 83 GLU A C 1
ATOM 558 O O . GLU A 1 83 ? -8.293 3.606 11.559 1.00 98.31 83 GLU A O 1
ATOM 563 N N . VAL A 1 84 ? -8.347 4.746 9.635 1.00 98.19 84 VAL A N 1
ATOM 564 C CA . VAL A 1 84 ? -6.897 4.660 9.401 1.00 98.19 84 VAL A CA 1
ATOM 565 C C . VAL A 1 84 ? -6.195 5.746 10.213 1.00 98.19 84 VAL A C 1
ATOM 567 O O . VAL A 1 84 ? -6.396 6.930 9.956 1.00 98.19 84 VAL A O 1
ATOM 570 N N . GLU A 1 85 ? -5.370 5.339 11.176 1.00 97.75 85 GLU A N 1
ATOM 571 C CA . GLU A 1 85 ? -4.635 6.241 12.071 1.00 97.75 85 GLU A CA 1
ATOM 572 C C . GLU A 1 85 ? -3.276 6.622 11.470 1.00 97.75 85 GLU A C 1
ATOM 574 O O . GLU A 1 85 ? -2.875 7.783 11.510 1.00 97.75 85 GLU A O 1
ATOM 579 N N . GLU A 1 86 ? -2.573 5.654 10.871 1.00 97.69 86 GLU A N 1
ATOM 580 C CA . GLU A 1 86 ? -1.218 5.849 10.351 1.00 97.69 86 GLU A CA 1
ATOM 581 C C . GLU A 1 86 ? -1.002 5.080 9.040 1.00 97.69 86 GLU A C 1
ATOM 583 O O . GLU A 1 86 ? -1.557 3.997 8.829 1.00 97.69 86 GLU A O 1
ATOM 588 N N . ILE A 1 87 ? -0.160 5.634 8.159 1.00 98.44 87 ILE A N 1
ATOM 589 C CA . ILE A 1 87 ? 0.289 4.979 6.924 1.00 98.44 87 ILE A CA 1
ATOM 590 C C . ILE A 1 87 ? 1.806 5.110 6.814 1.00 98.44 87 ILE A C 1
ATOM 592 O O . ILE A 1 87 ? 2.329 6.228 6.794 1.00 98.44 87 ILE A O 1
ATOM 596 N N . HIS A 1 88 ? 2.482 3.973 6.671 1.00 98.38 88 HIS A N 1
ATOM 597 C CA . HIS A 1 88 ? 3.928 3.876 6.525 1.00 98.38 88 HIS A CA 1
ATOM 598 C C . HIS A 1 88 ? 4.322 3.174 5.222 1.00 98.38 88 HIS A C 1
ATOM 600 O O . HIS A 1 88 ? 3.817 2.103 4.901 1.00 98.38 88 HIS A O 1
ATOM 606 N N . GLY A 1 89 ? 5.263 3.748 4.482 1.00 98.19 89 GLY A N 1
ATOM 607 C CA . GLY A 1 89 ? 5.959 3.080 3.392 1.00 98.19 89 GLY A CA 1
ATOM 608 C C . GLY A 1 89 ? 7.013 2.117 3.933 1.00 98.19 89 GLY A C 1
ATOM 609 O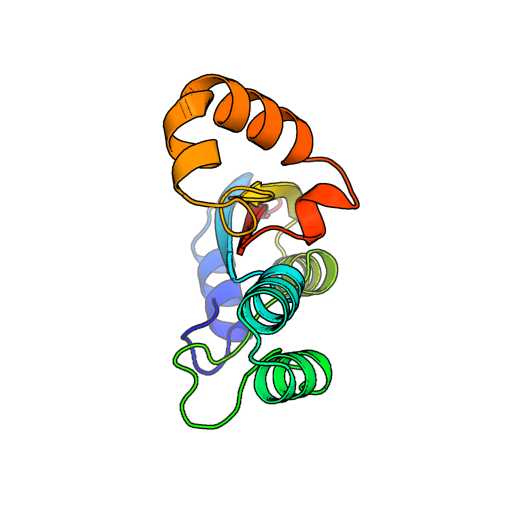 O . GLY A 1 89 ? 7.769 2.458 4.840 1.00 98.19 89 GLY A O 1
ATOM 610 N N . VAL A 1 90 ? 7.068 0.913 3.371 1.00 97.69 90 VAL A N 1
ATOM 611 C CA . VAL A 1 90 ? 8.051 -0.125 3.697 1.00 97.69 90 VAL A CA 1
ATOM 612 C C . VAL A 1 90 ? 8.899 -0.408 2.460 1.00 97.69 90 VAL A C 1
ATOM 614 O O . VAL A 1 90 ? 8.354 -0.750 1.406 1.00 97.69 90 VAL A O 1
ATOM 617 N N . ARG A 1 91 ? 10.228 -0.295 2.607 1.00 96.00 91 ARG A N 1
ATOM 618 C CA . ARG A 1 91 ? 11.209 -0.381 1.507 1.00 96.00 91 ARG A CA 1
ATOM 619 C C . ARG A 1 91 ? 10.947 0.709 0.460 1.00 96.00 91 ARG A C 1
ATOM 621 O O . ARG A 1 91 ? 10.588 0.430 -0.683 1.00 96.00 91 ARG A O 1
ATOM 628 N N . VAL A 1 92 ? 11.075 1.961 0.891 1.00 96.50 92 VAL A N 1
ATOM 629 C CA . VAL A 1 92 ? 10.975 3.175 0.068 1.00 96.50 92 VAL A CA 1
ATOM 630 C C . VAL A 1 92 ? 12.103 3.237 -0.962 1.00 96.50 92 VAL A C 1
ATOM 632 O O . VAL A 1 92 ? 11.873 3.592 -2.115 1.00 96.50 92 VAL A O 1
ATOM 635 N N . LEU A 1 93 ? 13.322 2.892 -0.554 1.00 95.00 93 LEU A N 1
ATOM 636 C CA . LEU A 1 93 ? 14.542 3.028 -1.349 1.00 95.00 93 LEU A CA 1
ATOM 637 C C . LEU A 1 93 ? 15.217 1.688 -1.631 1.00 95.00 93 LEU A C 1
ATOM 639 O O . LEU A 1 93 ? 15.861 1.551 -2.669 1.00 95.00 93 LEU A O 1
ATOM 643 N N . ALA A 1 94 ? 15.082 0.708 -0.735 1.00 92.38 94 ALA A N 1
ATOM 644 C CA . ALA A 1 94 ? 15.829 -0.550 -0.792 1.00 92.38 94 ALA A CA 1
ATOM 645 C C . ALA A 1 94 ? 15.737 -1.284 -2.147 1.00 92.38 94 ALA A C 1
ATOM 647 O O . ALA A 1 94 ? 16.694 -1.930 -2.559 1.00 92.38 94 ALA A O 1
ATOM 648 N N . ASP A 1 95 ? 14.616 -1.156 -2.859 1.00 91.19 95 ASP A N 1
ATOM 649 C CA . ASP A 1 95 ? 14.353 -1.849 -4.133 1.00 91.19 95 ASP A CA 1
ATOM 650 C C . ASP A 1 95 ? 14.873 -1.064 -5.341 1.00 91.19 95 ASP A C 1
ATOM 652 O O . ASP A 1 95 ? 14.930 -1.587 -6.454 1.00 91.19 95 ASP A O 1
ATOM 656 N N . LEU A 1 96 ? 15.226 0.203 -5.120 1.00 90.4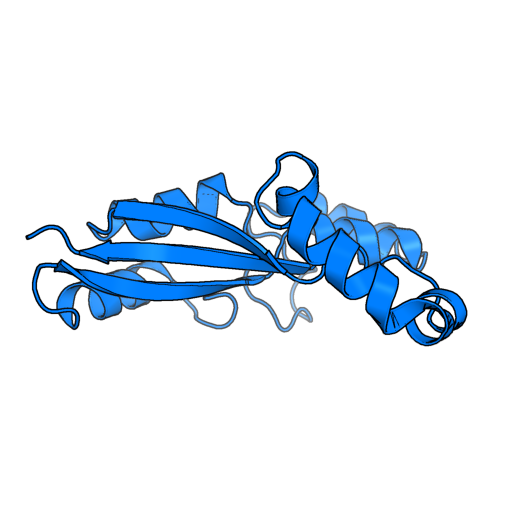4 96 LEU A N 1
ATOM 657 C CA . LEU A 1 96 ? 15.710 1.131 -6.133 1.00 90.44 96 LEU A CA 1
ATOM 658 C C . LEU A 1 96 ? 17.239 1.286 -6.082 1.00 90.44 96 LEU A C 1
ATOM 660 O O . LEU A 1 96 ? 17.860 1.767 -7.030 1.00 90.44 96 LEU A O 1
ATOM 664 N N . LEU A 1 97 ? 17.871 0.886 -4.982 1.00 92.12 97 LEU A N 1
ATOM 665 C CA . LEU A 1 97 ? 19.316 0.977 -4.826 1.00 92.12 97 LEU A CA 1
ATOM 666 C C . LEU A 1 97 ? 20.026 -0.245 -5.430 1.00 92.12 97 LEU A C 1
ATOM 668 O O . LEU A 1 97 ? 19.542 -1.371 -5.306 1.00 92.12 97 LEU A O 1
ATOM 672 N N . PRO A 1 98 ? 21.218 -0.067 -6.033 1.00 92.31 98 PRO A N 1
ATOM 673 C CA . PRO A 1 98 ? 22.087 -1.193 -6.349 1.00 92.31 98 PRO A CA 1
ATOM 674 C C . PRO A 1 98 ? 22.414 -1.992 -5.082 1.00 92.31 98 PRO A C 1
ATOM 676 O O . PRO A 1 98 ? 22.735 -1.399 -4.050 1.00 92.31 98 PRO A O 1
ATOM 679 N N . ALA A 1 99 ? 22.419 -3.326 -5.175 1.00 91.00 99 ALA A N 1
ATOM 680 C CA . ALA A 1 99 ? 22.654 -4.211 -4.027 1.00 91.00 99 ALA A CA 1
ATOM 681 C C . ALA A 1 99 ? 23.937 -3.857 -3.254 1.00 91.00 99 ALA A C 1
ATOM 683 O O . ALA A 1 99 ? 23.913 -3.732 -2.038 1.00 91.00 99 ALA A O 1
ATOM 684 N N . ALA A 1 100 ? 25.0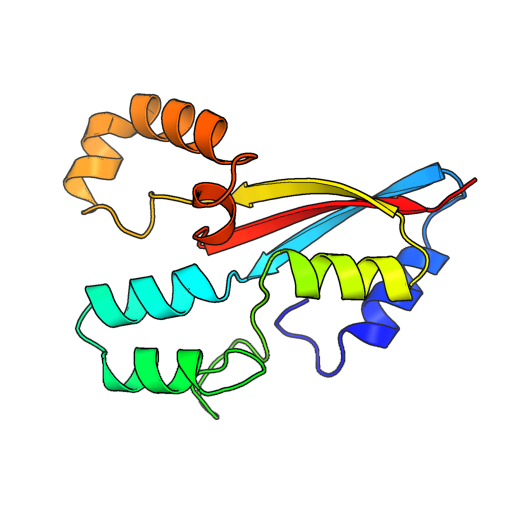31 -3.554 -3.963 1.00 94.31 100 ALA A N 1
ATOM 685 C CA . ALA A 1 100 ? 26.296 -3.160 -3.343 1.00 94.31 100 ALA A CA 1
ATOM 686 C C . ALA A 1 100 ? 26.192 -1.899 -2.456 1.00 94.31 100 ALA A C 1
ATOM 688 O O . ALA A 1 100 ? 26.901 -1.795 -1.457 1.00 94.31 100 ALA A O 1
ATOM 689 N N . VAL A 1 101 ? 25.317 -0.947 -2.806 1.00 93.06 101 VAL A N 1
ATOM 690 C CA . VAL A 1 101 ? 25.077 0.268 -2.008 1.00 93.06 101 VAL A CA 1
ATOM 691 C C . VAL A 1 101 ? 24.233 -0.067 -0.782 1.00 93.06 101 VAL A C 1
ATOM 693 O O . VAL A 1 101 ? 24.584 0.337 0.326 1.00 93.06 101 VAL A O 1
ATOM 696 N N . ALA A 1 102 ? 23.151 -0.828 -0.972 1.00 91.38 102 ALA A N 1
ATOM 697 C CA . ALA A 1 102 ? 22.271 -1.239 0.117 1.00 91.38 102 ALA A CA 1
ATOM 698 C C . ALA A 1 102 ? 23.029 -2.063 1.171 1.00 91.38 102 ALA A C 1
ATOM 700 O O . ALA A 1 102 ? 22.990 -1.735 2.358 1.00 91.38 102 ALA A O 1
ATOM 701 N N . ASP A 1 103 ? 23.801 -3.059 0.732 1.00 91.69 103 ASP A N 1
ATOM 702 C CA . ASP A 1 103 ? 24.558 -3.946 1.614 1.00 91.69 103 ASP A CA 1
ATOM 703 C C . ASP A 1 103 ? 25.672 -3.183 2.346 1.00 91.69 103 ASP A C 1
ATOM 705 O O . ASP A 1 103 ? 25.813 -3.297 3.567 1.00 91.69 103 ASP A O 1
ATOM 709 N N . GLY A 1 104 ? 26.416 -2.331 1.629 1.00 95.44 104 GLY A N 1
ATOM 710 C CA . GLY A 1 104 ? 27.537 -1.565 2.182 1.00 95.44 104 GLY A CA 1
ATOM 711 C C . GLY A 1 104 ? 27.146 -0.484 3.197 1.00 95.44 104 GLY A C 1
ATOM 712 O O . GLY A 1 104 ? 27.997 -0.041 3.968 1.00 95.44 104 GLY A O 1
ATOM 713 N N . GLN A 1 105 ? 25.879 -0.054 3.222 1.00 95.00 105 GLN A N 1
ATOM 714 C CA . GLN A 1 105 ? 25.386 1.026 4.090 1.00 95.00 105 GLN A CA 1
ATOM 715 C C . GLN A 1 105 ? 24.096 0.651 4.837 1.00 95.00 105 GLN A C 1
ATOM 717 O O . GLN A 1 105 ? 23.308 1.526 5.193 1.00 95.00 105 GLN A O 1
ATOM 722 N N . SER A 1 106 ? 23.898 -0.640 5.119 1.00 94.06 106 SER A N 1
ATOM 723 C CA . SER A 1 106 ? 22.646 -1.195 5.661 1.00 94.06 106 SER A CA 1
ATOM 724 C C . SER A 1 106 ? 22.070 -0.418 6.856 1.00 94.06 106 SER A C 1
ATOM 726 O O . SER A 1 106 ? 20.882 -0.111 6.877 1.00 94.06 106 SER A O 1
ATOM 728 N N . ALA A 1 107 ? 22.897 -0.040 7.840 1.00 96.19 107 ALA A N 1
ATOM 729 C CA . ALA A 1 107 ? 22.428 0.706 9.014 1.00 96.19 107 ALA A CA 1
ATOM 730 C C . ALA A 1 107 ? 21.943 2.125 8.664 1.00 96.19 107 ALA A C 1
ATOM 732 O O . ALA A 1 107 ? 20.895 2.557 9.136 1.00 96.19 107 ALA A O 1
ATOM 733 N N . ALA A 1 108 ? 22.674 2.834 7.799 1.00 96.81 108 ALA A N 1
ATOM 734 C CA . ALA A 1 108 ? 22.277 4.164 7.341 1.00 96.81 108 ALA A CA 1
ATOM 735 C C . ALA A 1 108 ? 21.009 4.103 6.475 1.00 96.81 108 ALA A C 1
ATOM 737 O O . ALA A 1 108 ? 20.149 4.976 6.586 1.00 96.81 108 ALA A O 1
ATOM 738 N N . LEU A 1 109 ? 20.870 3.051 5.659 1.00 96.25 109 LEU A N 1
ATOM 739 C CA . LEU A 1 109 ? 19.668 2.810 4.868 1.00 96.25 109 LEU A CA 1
ATOM 740 C C . LEU A 1 109 ? 18.445 2.591 5.766 1.00 96.25 109 LEU A C 1
ATOM 742 O O . LEU A 1 109 ? 17.418 3.210 5.520 1.00 96.25 109 LEU A O 1
ATOM 746 N N . VAL A 1 110 ? 18.553 1.781 6.824 1.00 96.81 110 VAL A N 1
ATOM 747 C CA . VAL A 1 110 ? 17.443 1.548 7.769 1.00 96.81 110 VAL A CA 1
ATOM 748 C C . VAL A 1 110 ? 16.991 2.844 8.450 1.00 96.81 110 VAL A C 1
ATOM 750 O O . VAL A 1 110 ? 15.790 3.108 8.516 1.00 96.81 110 VAL A O 1
ATOM 753 N N . GLU A 1 111 ? 17.922 3.675 8.922 1.00 97.38 111 GLU A N 1
ATOM 754 C CA . GLU A 1 111 ? 17.576 4.951 9.568 1.00 97.38 111 GLU A CA 1
ATOM 755 C C . GLU A 1 111 ? 16.929 5.944 8.590 1.00 97.38 111 GLU A C 1
ATOM 757 O O . GLU A 1 111 ? 15.956 6.631 8.929 1.00 97.38 111 GLU A O 1
ATOM 762 N N . LEU A 1 112 ? 17.423 5.987 7.350 1.00 97.31 112 LEU A N 1
ATOM 763 C CA . LEU A 1 112 ? 16.820 6.801 6.300 1.00 97.31 112 LEU A CA 1
ATOM 764 C C . LEU A 1 112 ? 15.409 6.303 5.955 1.00 97.31 112 LEU A C 1
ATOM 766 O O . LEU A 1 112 ? 14.465 7.086 5.987 1.00 97.3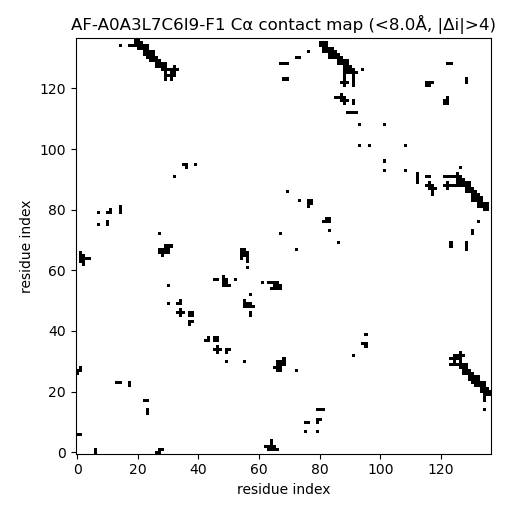1 112 LEU A O 1
ATOM 770 N N . GLU A 1 113 ? 15.244 5.007 5.697 1.00 97.50 113 GLU A N 1
ATOM 771 C CA . GLU A 1 113 ? 13.951 4.361 5.425 1.00 97.50 113 GLU A CA 1
ATOM 772 C C . GLU A 1 113 ? 12.928 4.666 6.522 1.00 97.50 113 GLU A C 1
ATOM 774 O O . GLU A 1 113 ? 11.807 5.083 6.232 1.00 97.50 113 GLU A O 1
ATOM 779 N N . ARG A 1 114 ? 13.328 4.560 7.795 1.00 97.12 114 ARG A N 1
ATOM 780 C CA . ARG A 1 114 ? 12.463 4.883 8.936 1.00 97.12 114 ARG A CA 1
ATOM 781 C C . ARG A 1 114 ? 12.011 6.342 8.933 1.00 97.12 114 ARG A C 1
ATOM 783 O O . ARG A 1 114 ? 10.857 6.622 9.248 1.00 97.12 114 ARG A O 1
ATOM 790 N N . THR A 1 115 ? 12.903 7.262 8.572 1.00 97.56 115 THR A N 1
ATOM 791 C CA . THR A 1 115 ? 12.580 8.692 8.467 1.00 97.56 115 THR A CA 1
ATOM 792 C C . THR A 1 115 ? 11.570 8.946 7.349 1.00 97.56 115 THR A C 1
ATOM 794 O O . THR A 1 115 ? 10.626 9.718 7.527 1.00 97.56 115 THR A O 1
ATOM 797 N N . LEU A 1 116 ? 11.744 8.279 6.208 1.00 97.88 116 LEU A N 1
ATOM 798 C CA . LEU A 1 116 ? 10.905 8.455 5.022 1.00 97.88 116 LEU A CA 1
ATOM 799 C C . LEU A 1 116 ? 9.557 7.732 5.121 1.00 97.88 116 LEU A C 1
ATOM 801 O O . LEU A 1 116 ? 8.601 8.154 4.471 1.00 97.88 116 LEU A O 1
ATOM 805 N N . ALA A 1 117 ? 9.462 6.686 5.947 1.00 97.81 117 ALA A N 1
ATOM 806 C CA . ALA A 1 117 ? 8.309 5.795 6.021 1.00 97.81 117 ALA A CA 1
ATOM 807 C C . ALA A 1 117 ? 6.974 6.533 6.197 1.00 97.81 117 ALA A C 1
ATOM 809 O O . ALA A 1 117 ? 6.002 6.168 5.553 1.00 97.81 117 ALA A O 1
ATOM 810 N N . ALA A 1 118 ? 6.893 7.585 7.012 1.00 96.62 118 ALA A N 1
ATOM 811 C CA . ALA A 1 118 ? 5.634 8.310 7.234 1.00 96.62 118 ALA A CA 1
ATOM 812 C C . ALA A 1 118 ? 5.419 9.514 6.291 1.00 96.62 118 ALA A C 1
ATOM 814 O O . ALA A 1 118 ? 4.344 10.117 6.309 1.00 96.62 118 ALA A O 1
ATOM 815 N N . GLN A 1 119 ? 6.414 9.893 5.480 1.00 97.44 119 GLN A N 1
ATOM 816 C CA . GLN A 1 119 ? 6.457 11.193 4.800 1.00 97.44 119 GLN A CA 1
ATOM 817 C C . GLN A 1 119 ? 6.075 11.095 3.315 1.00 97.44 119 GLN A C 1
ATOM 819 O O . GLN A 1 119 ? 6.817 10.491 2.540 1.00 97.44 119 GLN A O 1
ATOM 824 N N . PRO A 1 120 ? 4.979 11.728 2.858 1.00 95.62 120 PRO A N 1
ATOM 825 C CA . PRO A 1 120 ? 4.772 11.994 1.437 1.00 95.62 120 PRO A CA 1
ATOM 826 C C . PRO A 1 120 ? 5.834 12.972 0.896 1.00 95.62 120 PRO A C 1
ATOM 828 O O . PRO A 1 120 ? 6.230 13.892 1.612 1.00 95.62 120 PRO A O 1
ATOM 831 N N . PRO A 1 121 ? 6.284 12.824 -0.362 1.00 95.44 121 PRO A N 1
ATOM 832 C CA . PRO A 1 121 ? 5.870 11.797 -1.323 1.00 95.44 121 PRO A CA 1
ATOM 833 C C . PRO A 1 121 ? 6.586 10.448 -1.133 1.00 95.44 121 PRO A C 1
ATOM 835 O O . PRO A 1 121 ? 6.223 9.472 -1.779 1.00 95.44 121 PRO A O 1
ATOM 838 N N . TYR A 1 122 ? 7.599 10.368 -0.267 1.00 96.75 122 TYR A N 1
ATOM 839 C CA . TYR A 1 122 ? 8.484 9.206 -0.152 1.00 96.75 122 TYR A CA 1
ATOM 840 C C . TYR A 1 122 ? 7.749 7.915 0.214 1.00 96.75 122 TYR A C 1
ATOM 842 O O . TYR A 1 122 ? 7.935 6.901 -0.455 1.00 96.75 122 TYR A O 1
ATOM 850 N N . ARG A 1 123 ? 6.860 7.950 1.213 1.00 97.12 123 ARG A N 1
ATOM 851 C CA . ARG A 1 123 ? 6.083 6.770 1.623 1.00 97.12 123 ARG A CA 1
ATOM 852 C C . ARG A 1 123 ? 5.290 6.154 0.470 1.00 97.12 123 ARG A C 1
ATOM 854 O O . ARG A 1 123 ? 5.137 4.940 0.416 1.00 97.12 123 ARG A O 1
ATOM 861 N N . ASP A 1 124 ? 4.803 6.988 -0.451 1.00 96.38 124 ASP A N 1
ATOM 862 C CA . ASP A 1 124 ? 3.919 6.570 -1.540 1.00 96.38 124 ASP A CA 1
ATOM 863 C C . ASP A 1 124 ? 4.702 5.854 -2.658 1.00 96.38 124 ASP A C 1
ATOM 865 O O . ASP A 1 124 ? 4.105 5.201 -3.513 1.00 96.38 124 ASP A O 1
ATOM 869 N N . LEU A 1 125 ? 6.039 5.931 -2.628 1.00 96.56 125 LEU A N 1
ATOM 870 C CA . LEU A 1 125 ? 6.952 5.239 -3.541 1.00 96.56 125 LEU A CA 1
ATOM 871 C C . LEU A 1 125 ? 7.399 3.865 -3.028 1.00 96.56 125 LEU A C 1
ATOM 873 O O . LEU A 1 125 ? 8.171 3.192 -3.707 1.00 96.56 125 LEU A O 1
ATOM 877 N N . ALA A 1 126 ? 6.944 3.450 -1.848 1.00 97.38 126 ALA A N 1
ATOM 878 C CA . ALA A 1 126 ? 7.416 2.239 -1.198 1.00 97.38 126 ALA A CA 1
ATOM 879 C C . ALA A 1 126 ? 6.907 0.947 -1.846 1.00 97.38 126 ALA A C 1
ATOM 881 O O . ALA A 1 126 ? 5.782 0.883 -2.355 1.00 97.38 126 ALA A O 1
ATOM 882 N N . ALA A 1 127 ? 7.726 -0.111 -1.788 1.00 96.50 127 ALA A N 1
ATOM 883 C CA . ALA A 1 127 ? 7.366 -1.437 -2.297 1.00 96.50 127 ALA A CA 1
ATOM 884 C C . ALA A 1 127 ? 6.087 -1.981 -1.646 1.00 96.50 127 ALA A C 1
ATOM 886 O O . ALA A 1 127 ? 5.291 -2.674 -2.290 1.00 96.50 127 ALA A O 1
ATOM 887 N N . GLN A 1 128 ? 5.877 -1.648 -0.373 1.00 97.62 128 GLN A N 1
ATOM 888 C CA . GLN A 1 128 ? 4.661 -1.963 0.361 1.00 97.62 128 GLN A CA 1
ATOM 889 C C . GLN A 1 128 ? 4.192 -0.749 1.159 1.00 97.62 128 GLN A C 1
ATOM 891 O O . GLN A 1 128 ? 4.997 0.058 1.622 1.00 97.62 128 GLN A O 1
ATOM 896 N N . LEU A 1 129 ? 2.882 -0.660 1.358 1.00 98.19 129 LEU A N 1
ATOM 897 C CA . LEU A 1 129 ? 2.258 0.296 2.262 1.00 98.19 129 LEU A CA 1
ATOM 898 C C . LEU A 1 129 ? 1.700 -0.462 3.460 1.00 98.19 129 LEU A C 1
ATOM 900 O O . LEU A 1 129 ? 0.945 -1.425 3.306 1.00 98.19 129 LEU A O 1
ATOM 904 N N . HIS A 1 130 ? 2.081 -0.023 4.649 1.00 98.44 130 HIS A N 1
ATOM 905 C CA . HIS A 1 130 ? 1.538 -0.464 5.921 1.00 98.44 130 HIS A CA 1
ATOM 906 C C . HIS A 1 130 ? 0.498 0.543 6.394 1.00 98.44 130 HIS A C 1
ATOM 908 O O . HIS A 1 130 ? 0.792 1.727 6.520 1.00 98.44 130 HIS A O 1
ATOM 914 N N . LEU A 1 131 ? -0.717 0.073 6.646 1.00 98.50 131 LEU A N 1
ATOM 915 C CA . LEU A 1 131 ? -1.803 0.860 7.200 1.00 98.50 131 LEU A CA 1
ATOM 916 C C . LEU A 1 131 ? -2.115 0.330 8.593 1.00 98.50 131 LEU A C 1
ATOM 918 O O . LEU A 1 131 ? -2.396 -0.862 8.770 1.00 98.50 131 LEU A O 1
ATOM 922 N N . PHE A 1 132 ? -2.085 1.229 9.567 1.00 98.19 132 PHE A N 1
ATOM 923 C CA . PHE A 1 132 ? -2.576 0.970 10.907 1.00 98.19 132 PHE A CA 1
ATOM 924 C C . PHE A 1 132 ? -3.960 1.594 11.040 1.00 98.19 132 PHE A C 1
ATOM 926 O O . PHE A 1 132 ? -4.126 2.800 10.856 1.00 98.19 132 PHE A O 1
ATOM 933 N N . ALA A 1 133 ? -4.962 0.762 11.307 1.00 98.25 133 ALA A N 1
ATOM 934 C CA . ALA A 1 133 ? -6.350 1.190 11.368 1.00 98.25 133 ALA A CA 1
ATOM 935 C C . ALA A 1 133 ? -7.050 0.617 12.594 1.00 98.25 133 ALA A C 1
ATOM 937 O O . ALA A 1 133 ? -6.695 -0.460 13.070 1.00 98.25 133 ALA A O 1
ATOM 938 N N . ARG A 1 134 ? -8.072 1.300 13.095 1.00 98.25 134 ARG A N 1
ATOM 939 C CA . ARG A 1 134 ? -8.827 0.890 14.277 1.00 98.25 134 ARG A CA 1
ATOM 940 C C . ARG A 1 134 ? -10.303 0.747 13.955 1.00 98.25 134 ARG A C 1
ATOM 942 O O . ARG A 1 134 ? -10.859 1.514 13.179 1.00 98.25 134 ARG A O 1
ATOM 949 N N . ARG A 1 135 ? -10.954 -0.235 14.572 1.00 97.75 135 ARG A N 1
ATOM 950 C CA . ARG A 1 135 ? -12.414 -0.282 14.635 1.00 97.75 135 ARG A CA 1
ATOM 951 C C . ARG A 1 135 ? -12.882 0.738 15.683 1.00 97.75 135 ARG A C 1
ATOM 953 O O . ARG A 1 135 ? -12.440 0.612 16.829 1.00 97.75 135 ARG A O 1
ATOM 960 N N . PRO A 1 136 ? -13.774 1.684 15.346 1.00 94.88 136 PRO A N 1
ATOM 961 C CA . PRO A 1 136 ? -14.364 2.597 16.323 1.00 94.88 136 PRO A CA 1
ATOM 962 C C . PRO A 1 136 ? -14.982 1.853 17.519 1.00 94.88 136 PRO A C 1
ATOM 964 O O . PRO A 1 136 ? -15.327 0.668 17.419 1.00 94.88 136 PRO A O 1
ATOM 967 N N . ALA A 1 137 ? -15.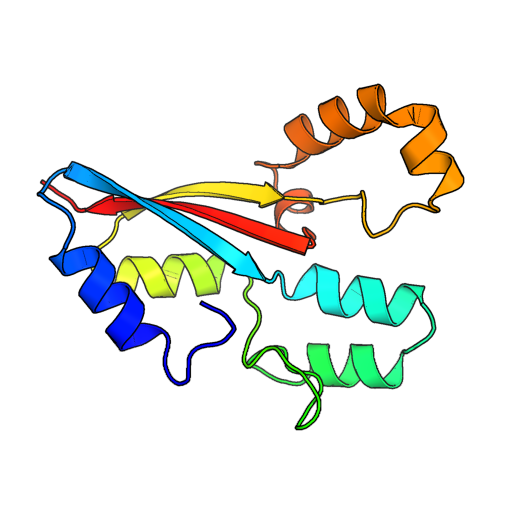051 2.532 18.663 1.00 88.00 137 ALA A N 1
ATOM 968 C CA . ALA A 1 137 ? -15.616 1.988 19.900 1.00 88.00 137 ALA A CA 1
ATOM 969 C C . ALA A 1 137 ? -17.145 1.830 19.838 1.00 88.00 137 ALA A C 1
ATOM 971 O O . ALA A 1 137 ? -17.797 2.632 19.135 1.00 88.00 137 ALA A O 1
#